Protein AF-A0ABD1VFN9-F1 (afdb_monomer)

Foldseek 3D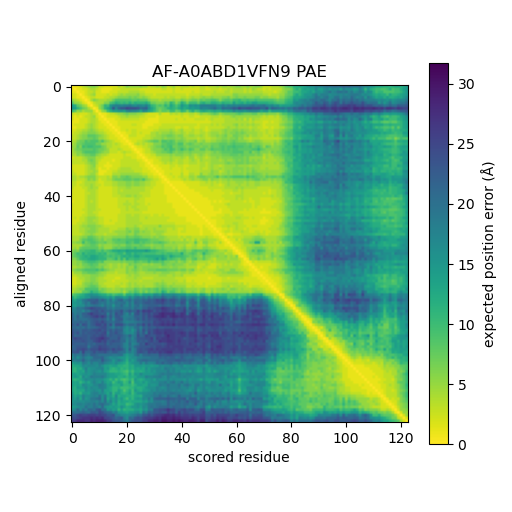i:
DDFDDDVPDFTKDKDWADPPPCRVPIDIDIDGDRDPVVVVVVVQVVQCVQQVDGDVCCVVVVDGDRDPPHDDDDDDPPDPPVLVPQDEPVRLVVCLVPDPDDNVVSVVCSVVSHSVVVVVPPD

Structure (mmCIF, N/CA/C/O backbone):
data_AF-A0ABD1VFN9-F1
#
_entry.id   AF-A0ABD1VFN9-F1
#
loop_
_atom_site.group_PDB
_atom_site.id
_atom_site.type_symbol
_atom_site.label_atom_id
_atom_site.label_alt_id
_atom_site.label_comp_id
_atom_site.label_asym_id
_atom_site.label_entity_id
_atom_site.label_seq_id
_atom_site.pdbx_PDB_ins_code
_atom_site.Cartn_x
_atom_site.Cartn_y
_atom_site.Cartn_z
_atom_site.occupancy
_atom_site.B_iso_or_equiv
_atom_site.auth_seq_id
_atom_site.auth_comp_id
_atom_site.auth_asym_id
_atom_site.auth_atom_id
_atom_site.pdbx_PDB_model_num
ATOM 1 N N . MET A 1 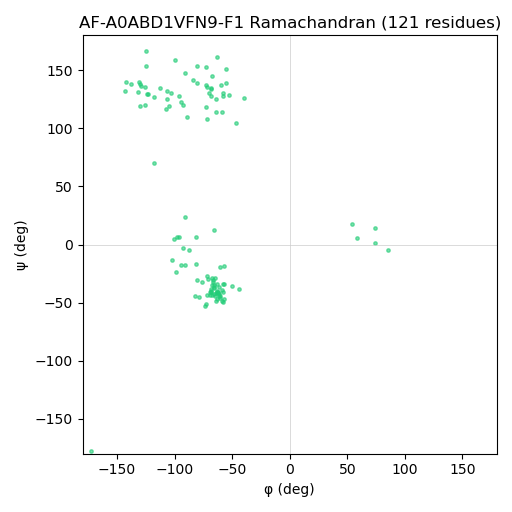1 ? -4.835 0.903 1.957 1.00 89.38 1 MET A N 1
ATOM 2 C CA . MET A 1 1 ? -4.459 1.477 3.266 1.00 89.38 1 MET A CA 1
ATOM 3 C C . MET A 1 1 ? -3.086 0.953 3.622 1.00 89.38 1 MET A C 1
ATOM 5 O O . MET A 1 1 ? -2.815 -0.195 3.294 1.00 89.38 1 MET A O 1
ATOM 9 N N . GLN A 1 2 ? -2.231 1.778 4.214 1.00 90.75 2 GLN A N 1
ATOM 10 C CA . GLN A 1 2 ? -0.854 1.432 4.565 1.00 90.75 2 GLN A CA 1
ATOM 11 C C . GLN A 1 2 ? -0.501 2.077 5.907 1.00 90.75 2 GLN A C 1
ATOM 13 O O . GLN A 1 2 ? -0.881 3.221 6.153 1.00 90.75 2 GLN A O 1
ATOM 18 N N . LEU A 1 3 ? 0.218 1.348 6.756 1.00 90.75 3 LEU A N 1
ATOM 19 C CA . LEU A 1 3 ? 0.831 1.878 7.970 1.00 90.75 3 LEU A CA 1
ATOM 20 C C . LEU A 1 3 ? 2.331 2.012 7.699 1.00 90.75 3 LEU A C 1
ATOM 22 O O . LEU A 1 3 ? 2.979 1.031 7.345 1.00 90.75 3 LEU A O 1
ATOM 26 N N . ILE A 1 4 ? 2.856 3.230 7.785 1.00 90.31 4 ILE A N 1
ATOM 27 C CA . ILE A 1 4 ? 4.188 3.588 7.296 1.00 90.31 4 ILE A CA 1
ATOM 28 C C . ILE A 1 4 ? 4.995 4.180 8.448 1.00 90.31 4 ILE A C 1
ATOM 30 O O . ILE A 1 4 ? 4.558 5.116 9.121 1.00 90.31 4 ILE A O 1
ATOM 34 N N . THR A 1 5 ? 6.201 3.656 8.643 1.00 87.25 5 THR A N 1
ATOM 35 C CA . THR A 1 5 ? 7.223 4.244 9.510 1.00 87.25 5 THR A CA 1
ATOM 36 C C . THR A 1 5 ? 8.311 4.858 8.640 1.00 87.25 5 THR A C 1
ATOM 38 O O . THR A 1 5 ? 8.784 4.247 7.684 1.00 87.25 5 THR A O 1
ATOM 41 N N . VAL A 1 6 ? 8.698 6.095 8.945 1.00 81.06 6 VAL A N 1
ATOM 42 C CA . VAL A 1 6 ? 9.765 6.803 8.229 1.00 81.06 6 VAL A CA 1
ATOM 43 C C . VAL A 1 6 ? 10.937 6.975 9.196 1.00 81.06 6 VAL A C 1
ATOM 45 O O . VAL A 1 6 ? 10.699 7.359 10.344 1.00 81.06 6 VAL A O 1
ATOM 48 N N . PRO A 1 7 ? 12.190 6.704 8.780 1.00 74.06 7 PRO A N 1
ATOM 49 C CA . PRO A 1 7 ? 13.353 7.003 9.608 1.00 74.06 7 PRO A CA 1
ATOM 50 C C . PRO A 1 7 ? 13.306 8.474 10.051 1.00 74.06 7 PRO A C 1
ATOM 52 O O . PRO A 1 7 ? 13.101 9.349 9.216 1.00 74.06 7 PRO A O 1
ATOM 55 N N . GLU A 1 8 ? 13.448 8.731 11.355 1.00 70.94 8 GLU A N 1
ATOM 56 C CA . GLU A 1 8 ? 13.427 10.072 11.984 1.00 70.94 8 GLU A CA 1
ATOM 57 C C . GLU A 1 8 ? 12.054 10.777 12.103 1.00 70.94 8 GLU A C 1
ATOM 59 O O . GLU A 1 8 ? 11.993 11.884 12.637 1.00 70.94 8 GLU A O 1
ATOM 64 N N . LYS A 1 9 ? 10.941 10.161 11.676 1.00 67.00 9 LYS A N 1
ATOM 65 C CA . LYS A 1 9 ? 9.594 10.773 11.694 1.00 67.00 9 LYS A CA 1
ATOM 66 C C . LYS A 1 9 ? 8.531 9.951 12.432 1.00 67.00 9 LYS A C 1
ATOM 68 O O . LYS A 1 9 ? 8.714 8.773 12.732 1.00 67.00 9 LYS A O 1
ATOM 73 N N . THR A 1 10 ? 7.406 10.621 12.696 1.00 76.44 10 THR A N 1
ATOM 74 C CA . THR A 1 10 ? 6.152 10.111 13.268 1.00 76.44 10 THR A CA 1
ATOM 75 C C . THR A 1 10 ? 5.581 8.927 12.476 1.00 76.44 10 THR A C 1
ATOM 77 O O . THR A 1 10 ? 5.801 8.778 11.270 1.00 76.44 10 THR A O 1
ATOM 80 N N . LEU A 1 11 ? 4.850 8.050 13.165 1.00 89.81 11 LEU A N 1
ATOM 81 C CA . LEU A 1 11 ? 4.123 6.937 12.556 1.00 89.81 11 LEU A CA 1
ATOM 82 C C . LEU A 1 11 ? 2.971 7.495 11.717 1.00 89.81 11 LEU A C 1
ATOM 84 O O . LEU A 1 11 ? 2.252 8.373 12.175 1.00 89.81 11 LEU A O 1
ATOM 88 N N . ASN A 1 12 ? 2.785 7.001 10.495 1.00 91.19 12 ASN A N 1
ATOM 89 C CA . ASN A 1 12 ? 1.799 7.542 9.563 1.00 91.19 12 ASN A CA 1
ATOM 90 C C . ASN A 1 12 ? 0.846 6.458 9.060 1.00 91.19 12 ASN A C 1
ATOM 92 O O . ASN A 1 12 ? 1.278 5.385 8.642 1.00 91.19 12 ASN A O 1
ATOM 96 N N . MET A 1 13 ? -0.448 6.757 9.024 1.00 92.12 13 MET A N 1
ATOM 97 C CA . MET A 1 13 ? -1.459 5.920 8.388 1.00 92.12 13 MET A CA 1
ATOM 98 C C . MET A 1 13 ? -1.920 6.587 7.091 1.00 92.12 13 MET A C 1
ATOM 100 O O . MET A 1 13 ? -2.487 7.679 7.098 1.00 92.12 13 MET A O 1
ATOM 104 N N . TYR A 1 14 ? -1.664 5.923 5.965 1.00 92.12 14 TYR A N 1
ATOM 105 C CA . TYR A 1 14 ? -2.048 6.386 4.638 1.00 92.12 14 TYR A CA 1
ATOM 106 C C . TYR A 1 14 ? -3.277 5.637 4.123 1.00 92.12 14 TYR A C 1
ATOM 108 O O . TYR A 1 14 ? -3.334 4.399 4.081 1.00 92.12 14 TYR A O 1
ATOM 116 N N . TYR A 1 15 ? -4.259 6.398 3.657 1.00 92.69 15 TYR A N 1
ATOM 117 C CA . TYR A 1 15 ? -5.470 5.891 3.039 1.00 92.69 15 TYR A CA 1
ATOM 118 C C . TYR A 1 15 ? -5.644 6.495 1.650 1.00 92.69 15 TYR A C 1
ATOM 120 O O . TYR A 1 15 ? -5.630 7.710 1.483 1.00 92.69 15 TYR A O 1
ATOM 128 N N . LYS A 1 16 ? -5.869 5.633 0.657 1.00 93.00 16 LYS A N 1
ATOM 129 C CA . LYS A 1 16 ? -6.242 6.016 -0.705 1.00 93.00 16 LYS A CA 1
ATOM 130 C C . LYS A 1 16 ? -7.424 5.173 -1.150 1.00 93.00 16 LYS A C 1
ATOM 132 O O . LYS A 1 16 ? -7.388 3.946 -1.022 1.00 93.00 16 LYS A O 1
ATOM 137 N N . ARG A 1 17 ? -8.452 5.823 -1.689 1.00 92.19 17 ARG A N 1
ATOM 138 C CA . ARG A 1 17 ? -9.630 5.17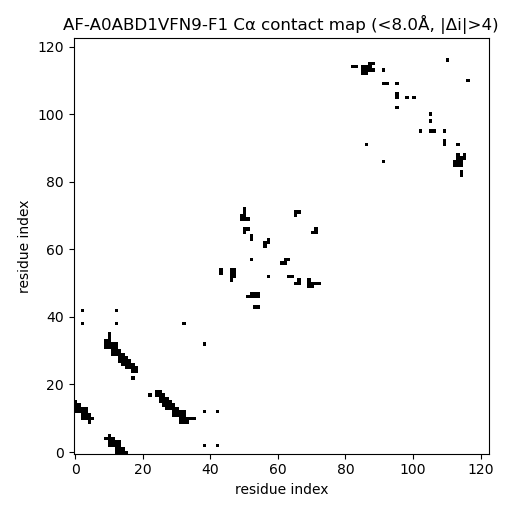0 -2.260 1.00 92.19 17 ARG A CA 1
ATOM 139 C C . ARG A 1 17 ? -10.115 5.931 -3.480 1.00 92.19 17 ARG A C 1
ATOM 141 O O . ARG A 1 17 ? -10.313 7.134 -3.442 1.00 92.19 17 ARG A O 1
ATOM 148 N N . GLY A 1 18 ? -10.374 5.209 -4.556 1.00 91.12 18 GLY A N 1
ATOM 149 C CA . GLY A 1 18 ? -10.870 5.792 -5.792 1.00 91.12 18 GLY A CA 1
ATOM 150 C C . GLY A 1 18 ? -11.254 4.712 -6.784 1.00 91.12 18 GLY A C 1
ATOM 151 O O . GLY A 1 18 ? -11.182 3.516 -6.488 1.00 91.12 18 GLY A O 1
ATOM 152 N N . ARG A 1 19 ? -11.673 5.144 -7.970 1.00 90.25 19 ARG A N 1
ATOM 153 C CA . ARG A 1 19 ? -11.854 4.240 -9.100 1.00 90.25 19 ARG A CA 1
ATOM 154 C C . ARG A 1 19 ? -10.476 3.817 -9.615 1.00 90.25 19 ARG A C 1
ATOM 156 O O . ARG A 1 19 ? -9.581 4.647 -9.734 1.00 90.25 19 ARG A O 1
ATOM 163 N N . ILE A 1 20 ? -10.317 2.531 -9.923 1.00 86.69 20 ILE A N 1
ATOM 164 C CA . ILE A 1 20 ? -9.070 1.990 -10.479 1.00 86.69 20 ILE A CA 1
ATOM 165 C C . ILE A 1 20 ? -8.746 2.728 -11.788 1.00 86.69 20 ILE A C 1
ATOM 167 O O . ILE A 1 20 ? -9.615 2.840 -12.654 1.00 86.69 20 ILE A O 1
ATOM 171 N N . GLY A 1 21 ? -7.522 3.249 -11.900 1.00 84.81 21 GLY A N 1
ATOM 172 C CA . GLY A 1 21 ? -7.048 4.022 -13.054 1.00 84.81 21 GLY A CA 1
ATOM 173 C C . GLY A 1 21 ? -7.381 5.521 -13.033 1.00 84.81 21 GLY A C 1
ATOM 174 O O . GLY A 1 21 ? -6.917 6.242 -13.910 1.00 84.81 21 GLY A O 1
ATOM 175 N N . ASP A 1 22 ? -8.141 6.012 -12.048 1.00 88.94 22 ASP A N 1
ATOM 176 C CA . ASP A 1 22 ? -8.498 7.434 -11.913 1.00 88.94 22 ASP A CA 1
ATOM 177 C C . ASP A 1 22 ? -7.937 8.014 -10.608 1.00 88.94 22 ASP A C 1
ATOM 179 O O . ASP A 1 22 ? -8.648 8.300 -9.641 1.00 88.94 22 ASP A O 1
ATOM 183 N N . ASP A 1 23 ? -6.613 8.152 -10.581 1.00 85.12 23 ASP A N 1
ATOM 184 C CA . ASP A 1 23 ? -5.880 8.626 -9.408 1.00 85.12 23 ASP A CA 1
ATOM 185 C C . ASP A 1 23 ? -6.149 10.096 -9.077 1.00 85.12 23 ASP A C 1
ATOM 187 O O . ASP A 1 23 ? -6.112 10.476 -7.907 1.00 85.12 23 ASP A O 1
ATOM 191 N N . ALA A 1 24 ? -6.467 10.916 -10.082 1.00 87.06 24 ALA A N 1
ATOM 192 C CA . ALA A 1 24 ? -6.748 12.339 -9.901 1.00 87.06 24 ALA A CA 1
ATOM 193 C C . ALA A 1 24 ? -8.011 12.587 -9.062 1.00 87.06 24 ALA A C 1
ATOM 195 O O . ALA A 1 24 ? -8.109 13.601 -8.375 1.00 87.06 24 ALA A O 1
ATOM 196 N N . ARG A 1 25 ? -8.976 11.661 -9.113 1.00 88.25 25 ARG A N 1
ATOM 197 C CA . ARG A 1 25 ? -10.213 11.719 -8.322 1.00 88.25 25 ARG A CA 1
ATOM 198 C C . ARG A 1 25 ? -10.181 10.825 -7.086 1.00 88.25 25 ARG A C 1
ATOM 200 O O . ARG A 1 25 ? -11.204 10.688 -6.416 1.00 88.25 25 ARG A O 1
ATOM 207 N N . ALA A 1 26 ? -9.047 10.189 -6.795 1.00 91.12 26 ALA A N 1
ATOM 208 C CA . ALA A 1 26 ? -8.920 9.355 -5.615 1.00 91.12 26 ALA A CA 1
ATOM 209 C C . ALA A 1 26 ? -8.915 10.226 -4.354 1.00 91.12 26 ALA A C 1
ATOM 211 O O . ALA A 1 26 ? -8.151 11.182 -4.232 1.00 91.12 26 ALA A O 1
ATOM 212 N N . GLU A 1 27 ? -9.746 9.854 -3.389 1.00 92.56 27 GLU A N 1
ATOM 213 C CA . GLU A 1 27 ? -9.664 10.379 -2.039 1.00 92.56 27 GLU A CA 1
ATOM 214 C C . GLU A 1 27 ? -8.380 9.868 -1.386 1.00 92.56 27 GLU A C 1
ATOM 216 O O . GLU A 1 27 ? -8.116 8.661 -1.374 1.00 92.56 27 GLU A O 1
ATOM 221 N N . GLN A 1 28 ? -7.587 10.789 -0.842 1.00 93.31 28 GLN A N 1
ATOM 222 C CA . GLN A 1 28 ? -6.335 10.490 -0.160 1.00 93.31 28 GLN A CA 1
ATOM 223 C C . GLN A 1 28 ? -6.315 11.170 1.203 1.00 93.31 28 GLN A C 1
ATOM 225 O O . GLN A 1 28 ? -6.701 12.332 1.328 1.00 93.31 28 GLN A O 1
ATOM 230 N N . ARG A 1 29 ? -5.869 10.441 2.224 1.00 92.94 29 ARG A N 1
ATOM 231 C CA . ARG A 1 29 ? -5.701 10.940 3.590 1.00 92.94 29 ARG A CA 1
ATOM 232 C C . ARG A 1 29 ? -4.392 10.411 4.158 1.00 92.94 29 ARG A C 1
ATOM 234 O O . ARG A 1 29 ? -4.057 9.243 3.957 1.00 92.94 29 ARG A O 1
ATOM 241 N N . LEU A 1 30 ? -3.671 11.277 4.856 1.00 92.06 30 LEU A N 1
ATOM 242 C CA . LEU A 1 30 ? -2.464 10.939 5.595 1.00 92.06 30 LEU A CA 1
ATOM 243 C C . LEU A 1 30 ? -2.664 11.419 7.028 1.00 92.06 30 LEU A C 1
ATOM 245 O O . LEU A 1 30 ? -2.906 12.603 7.249 1.00 92.06 30 LEU A O 1
ATOM 249 N N . GLU A 1 31 ? -2.611 10.490 7.971 1.00 91.12 31 GLU A N 1
ATOM 250 C CA . GLU A 1 31 ? -2.818 10.764 9.389 1.00 91.12 31 GLU A CA 1
ATOM 251 C C . GLU A 1 31 ? -1.551 10.411 10.160 1.00 91.12 31 GLU A C 1
ATOM 253 O O . GLU A 1 31 ? -1.046 9.293 10.050 1.00 91.12 31 GLU A O 1
ATOM 258 N N . GLU A 1 32 ? -1.052 11.357 10.948 1.00 91.38 32 GLU A N 1
ATOM 259 C CA . GLU A 1 32 ? 0.064 11.132 11.863 1.00 91.38 32 GLU A CA 1
ATOM 260 C C . GLU A 1 32 ? -0.437 10.537 13.181 1.00 91.38 32 GLU A C 1
ATOM 262 O O . GLU A 1 32 ? -1.497 10.900 13.693 1.00 91.38 32 GLU A O 1
ATOM 267 N N . TRP A 1 33 ? 0.338 9.607 13.726 1.00 90.88 33 TRP A N 1
ATOM 268 C CA . TRP A 1 33 ? 0.058 8.891 14.959 1.00 90.88 33 TRP A CA 1
ATOM 269 C C . TRP A 1 33 ? 1.286 8.917 15.867 1.00 90.88 33 TRP A C 1
ATOM 271 O O . TRP A 1 33 ? 2.414 8.691 15.431 1.00 90.88 33 TRP A O 1
ATOM 281 N N . ASP A 1 34 ? 1.044 9.099 17.163 1.00 87.88 34 ASP A N 1
ATOM 282 C CA . ASP A 1 34 ? 2.114 9.129 18.169 1.00 87.88 34 ASP A CA 1
ATOM 283 C C . ASP A 1 34 ? 2.347 7.762 18.831 1.00 87.88 34 ASP A C 1
ATOM 285 O O . ASP A 1 34 ? 3.371 7.527 19.469 1.00 87.88 34 ASP A O 1
ATOM 289 N N . ASN A 1 35 ? 1.385 6.840 18.713 1.00 90.50 35 ASN A N 1
ATOM 290 C CA . ASN A 1 35 ? 1.410 5.552 19.400 1.00 90.50 35 ASN A CA 1
ATOM 291 C C . ASN A 1 35 ? 1.140 4.387 18.442 1.00 90.50 35 ASN A C 1
ATOM 293 O O . ASN A 1 35 ? 0.048 4.266 17.882 1.00 90.50 35 ASN A O 1
ATOM 297 N N . LEU A 1 36 ? 2.117 3.484 18.341 1.00 88.62 36 LEU A N 1
ATOM 298 C CA . LEU A 1 36 ? 2.063 2.311 17.471 1.00 88.62 36 LEU A CA 1
ATOM 299 C C . LEU A 1 36 ? 0.906 1.365 17.791 1.00 88.62 36 LEU A C 1
ATOM 301 O O . LEU A 1 36 ? 0.203 0.936 16.883 1.00 88.62 36 LEU A O 1
ATOM 305 N N . ASN A 1 37 ? 0.665 1.070 19.067 1.00 91.44 37 ASN A N 1
ATOM 306 C CA . ASN A 1 37 ? -0.393 0.139 19.457 1.00 91.44 37 ASN A CA 1
ATOM 307 C C . ASN A 1 37 ? -1.783 0.682 19.111 1.00 91.44 37 ASN A C 1
ATOM 309 O O . ASN A 1 37 ? -2.658 -0.079 18.702 1.00 91.44 37 ASN A O 1
ATOM 313 N N . ASN A 1 38 ? -1.995 1.990 19.260 1.00 92.62 38 ASN A N 1
ATOM 314 C CA . ASN A 1 38 ? -3.262 2.614 18.889 1.00 92.62 38 ASN A CA 1
ATOM 315 C C . ASN A 1 38 ? -3.450 2.625 17.369 1.00 92.62 38 ASN A C 1
ATOM 317 O O . ASN A 1 38 ? -4.524 2.262 16.893 1.00 92.62 38 ASN A O 1
ATOM 321 N N . ALA A 1 39 ? -2.397 2.954 16.618 1.00 92.06 39 ALA A N 1
ATOM 322 C CA . ALA A 1 39 ? -2.434 2.925 15.162 1.00 92.06 39 ALA A CA 1
ATOM 323 C C . ALA A 1 39 ? -2.684 1.509 14.617 1.00 92.06 39 ALA A C 1
ATOM 325 O O . ALA A 1 39 ? -3.504 1.340 13.724 1.00 92.06 39 ALA A O 1
ATOM 326 N N . LEU A 1 40 ? -2.054 0.476 15.191 1.00 91.88 40 LEU A N 1
ATOM 327 C CA . LEU A 1 40 ? -2.284 -0.926 14.816 1.00 91.88 40 LEU A CA 1
ATOM 328 C C . LEU A 1 40 ? -3.725 -1.374 15.085 1.00 91.88 40 LEU A C 1
ATOM 330 O O . LEU A 1 40 ? -4.324 -2.064 14.256 1.00 91.88 40 LEU A O 1
ATOM 334 N N . LYS A 1 41 ? -4.308 -0.965 16.220 1.00 93.25 41 LYS A N 1
ATOM 335 C CA . LYS A 1 41 ? -5.718 -1.243 16.535 1.00 93.25 41 LYS A CA 1
ATOM 336 C C . LYS A 1 41 ? -6.657 -0.580 15.534 1.00 93.25 41 LYS A C 1
ATOM 338 O O . LYS A 1 41 ? -7.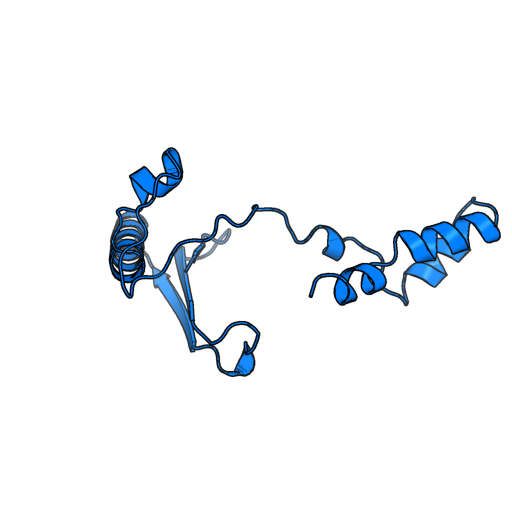574 -1.235 15.042 1.00 93.25 41 LYS A O 1
ATOM 343 N N . GLU A 1 42 ? -6.430 0.693 15.219 1.00 93.69 42 GLU A N 1
ATOM 344 C CA . GLU A 1 42 ? -7.273 1.415 14.263 1.00 93.69 42 GLU A CA 1
ATOM 345 C C . GLU A 1 42 ? -7.102 0.871 12.839 1.00 93.69 42 GLU A C 1
ATOM 347 O O . GLU A 1 42 ? -8.089 0.659 12.137 1.00 93.69 42 GLU A O 1
ATOM 352 N N . PHE A 1 43 ? -5.875 0.535 12.441 1.00 93.62 43 PHE A N 1
ATOM 353 C CA . PHE A 1 43 ? -5.583 -0.123 11.173 1.00 93.62 43 PHE A CA 1
ATOM 354 C C . PHE A 1 43 ? -6.327 -1.462 11.053 1.00 93.62 43 PHE A C 1
ATOM 356 O O . PHE A 1 43 ? -7.029 -1.699 10.070 1.00 93.62 43 PHE A O 1
ATOM 363 N N . SER A 1 44 ? -6.247 -2.314 12.078 1.00 93.62 44 SER A N 1
ATOM 364 C CA . SER A 1 44 ? -6.931 -3.615 12.091 1.00 93.62 44 SER A CA 1
ATOM 365 C C . SER A 1 44 ? -8.449 -3.455 11.999 1.00 93.62 44 SER A C 1
ATOM 367 O O . SER A 1 44 ? -9.105 -4.136 11.212 1.00 93.62 44 SER A O 1
ATOM 369 N N . LYS A 1 45 ? -9.007 -2.487 12.733 1.00 94.69 45 LYS A N 1
ATOM 370 C CA . LYS A 1 45 ? -10.434 -2.151 12.702 1.00 94.69 45 LYS A CA 1
ATOM 371 C C . LYS A 1 45 ? -10.883 -1.635 11.334 1.00 94.69 45 LYS A C 1
ATOM 373 O O . LYS A 1 45 ? -11.954 -2.008 10.858 1.00 94.69 45 LYS A O 1
ATOM 378 N N . GLN A 1 46 ? -10.090 -0.789 10.677 1.00 93.38 46 GLN A N 1
ATOM 379 C CA . GLN A 1 46 ? -10.386 -0.321 9.322 1.00 93.38 46 GLN A CA 1
ATOM 380 C C . GLN A 1 46 ? -10.322 -1.465 8.304 1.00 93.38 46 GLN A C 1
ATOM 382 O O . GLN A 1 46 ? -11.214 -1.578 7.459 1.00 93.38 46 GLN A O 1
ATOM 387 N N . PHE A 1 47 ? -9.317 -2.338 8.403 1.00 92.62 47 PHE A N 1
ATOM 388 C CA . PHE A 1 47 ? -9.199 -3.516 7.548 1.00 92.62 47 PHE A CA 1
ATOM 389 C C . PHE A 1 47 ? -10.419 -4.431 7.691 1.00 92.62 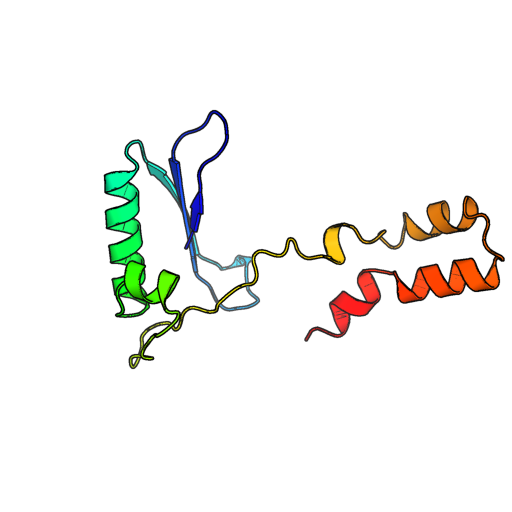47 PHE A C 1
ATOM 391 O O . PHE A 1 47 ? -11.040 -4.791 6.688 1.00 92.62 47 PHE A O 1
ATOM 398 N N . GLU A 1 48 ? -10.820 -4.739 8.924 1.00 93.56 48 GLU A N 1
ATOM 399 C CA . GLU A 1 48 ? -12.019 -5.525 9.206 1.00 93.56 48 GLU A CA 1
ATOM 400 C C . GLU A 1 48 ? -13.285 -4.804 8.724 1.00 93.56 48 GLU A C 1
ATOM 402 O O . GLU A 1 48 ? -14.155 -5.406 8.100 1.00 93.56 48 GLU A O 1
ATOM 407 N N . GLY A 1 49 ? -13.382 -3.487 8.896 1.00 93.25 49 GLY A N 1
ATOM 408 C CA . GLY A 1 49 ? -14.490 -2.698 8.361 1.00 93.25 49 GLY A CA 1
ATOM 409 C C . GLY A 1 49 ? -14.622 -2.809 6.836 1.00 93.25 49 GLY A C 1
ATOM 410 O O . GLY A 1 49 ? -15.739 -2.909 6.314 1.00 93.25 49 GLY A O 1
ATOM 411 N N . LEU A 1 50 ? -13.499 -2.831 6.113 1.00 92.69 50 LEU A N 1
ATOM 412 C CA . LEU A 1 50 ? -13.453 -2.873 4.649 1.00 92.69 50 LEU A CA 1
ATOM 413 C C . LEU A 1 50 ? -13.634 -4.281 4.078 1.00 92.69 50 LEU A C 1
ATOM 415 O O . LEU A 1 50 ? -14.374 -4.447 3.106 1.00 92.69 50 LEU A O 1
ATOM 419 N N . THR A 1 51 ? -12.973 -5.281 4.657 1.00 92.25 51 THR A N 1
ATOM 420 C CA . THR A 1 51 ? -12.945 -6.661 4.144 1.00 92.25 51 THR A CA 1
ATOM 421 C C . THR A 1 51 ? -13.930 -7.580 4.862 1.00 92.25 51 THR A C 1
ATOM 423 O O . THR A 1 51 ? -14.375 -8.587 4.310 1.00 92.25 51 THR A O 1
ATOM 426 N N . GLY A 1 52 ? -14.303 -7.220 6.087 1.00 91.81 52 GLY A N 1
ATOM 427 C CA . GLY A 1 52 ? -15.078 -8.033 7.011 1.00 91.81 52 GLY A CA 1
ATOM 428 C C . GLY A 1 52 ? -14.293 -9.185 7.637 1.00 91.81 52 GLY A C 1
ATOM 429 O O . GLY A 1 52 ? -14.930 -10.084 8.171 1.00 91.81 52 GLY A O 1
ATOM 430 N N . ASN A 1 53 ? -12.966 -9.218 7.547 1.00 91.19 53 ASN A N 1
ATOM 431 C CA . ASN A 1 53 ? -12.135 -10.268 8.137 1.00 91.19 53 ASN A CA 1
ATOM 432 C C . ASN A 1 53 ? -11.075 -9.647 9.053 1.00 91.19 53 ASN A C 1
ATOM 434 O O . ASN A 1 53 ? -10.678 -8.502 8.846 1.00 91.19 53 ASN A O 1
ATOM 438 N N . GLU A 1 54 ? -10.609 -10.406 10.042 1.00 90.94 54 GLU A N 1
ATOM 439 C CA . GLU A 1 54 ? -9.514 -9.974 10.912 1.00 90.94 54 GLU A CA 1
ATOM 440 C C . GLU A 1 54 ? -8.193 -9.886 10.138 1.00 90.94 54 GLU A C 1
ATOM 442 O O . GLU A 1 54 ? 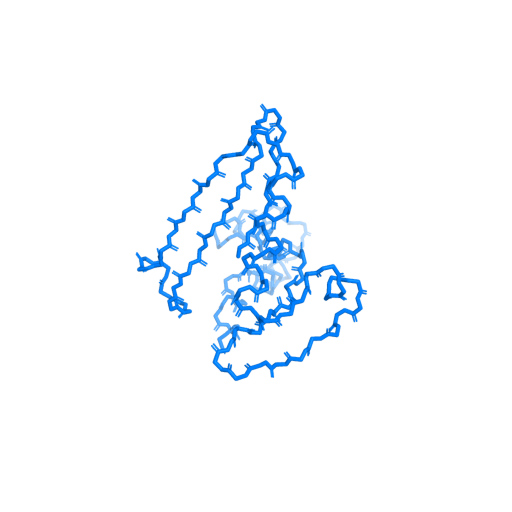-7.927 -10.680 9.231 1.00 90.94 54 GLU A O 1
ATOM 447 N N . PHE A 1 55 ? -7.359 -8.914 10.509 1.00 88.50 55 PHE A N 1
ATOM 448 C CA . PHE A 1 55 ? -6.099 -8.641 9.823 1.00 88.50 55 PHE A CA 1
ATOM 449 C C . PHE A 1 55 ? -5.017 -9.698 10.103 1.00 88.50 55 PHE A C 1
ATOM 451 O O . PHE A 1 55 ? -4.459 -10.257 9.163 1.00 88.50 55 PHE A O 1
ATOM 458 N N . GLU A 1 56 ? -4.749 -10.010 11.376 1.00 85.69 56 GLU A N 1
ATOM 459 C CA . GLU A 1 56 ? -3.668 -10.929 11.785 1.00 85.69 56 GLU A CA 1
ATOM 460 C C . GLU A 1 56 ? -3.784 -12.337 11.158 1.00 85.69 56 GLU A C 1
ATOM 462 O O . GLU A 1 56 ? -2.791 -12.830 10.616 1.00 85.69 56 GLU A O 1
ATOM 467 N N . PRO A 1 57 ? -4.961 -13.004 11.149 1.00 84.56 57 PRO A N 1
ATOM 468 C CA . PRO A 1 57 ? -5.090 -14.314 10.506 1.00 84.56 57 PRO A CA 1
ATOM 469 C C . PRO A 1 57 ? -4.908 -14.245 8.986 1.00 84.56 57 PRO A C 1
ATOM 471 O O . PRO A 1 57 ? -4.349 -15.163 8.383 1.00 84.56 57 PRO A O 1
ATOM 474 N N . TRP A 1 58 ? -5.359 -13.152 8.358 1.00 80.94 58 TRP A N 1
ATOM 475 C CA . TRP A 1 58 ? -5.167 -12.937 6.927 1.00 80.94 58 TRP A CA 1
ATOM 476 C C . TRP A 1 58 ? -3.687 -12.780 6.577 1.00 80.94 58 TRP A C 1
ATOM 478 O O . TRP A 1 58 ? -3.236 -13.393 5.616 1.00 80.94 58 TRP A O 1
ATOM 488 N N . GLU A 1 59 ? -2.924 -12.004 7.343 1.00 82.75 59 GLU A N 1
ATOM 489 C CA . GLU A 1 59 ? -1.505 -11.782 7.059 1.00 82.75 59 GLU A CA 1
ATOM 490 C C . GLU A 1 59 ? -0.710 -13.100 7.108 1.00 82.75 59 GLU A C 1
ATOM 492 O O . GLU A 1 59 ? 0.066 -13.391 6.197 1.00 82.75 59 GLU A O 1
ATOM 497 N N . ARG A 1 60 ? -0.961 -13.932 8.128 1.00 83.31 60 ARG A N 1
ATOM 498 C 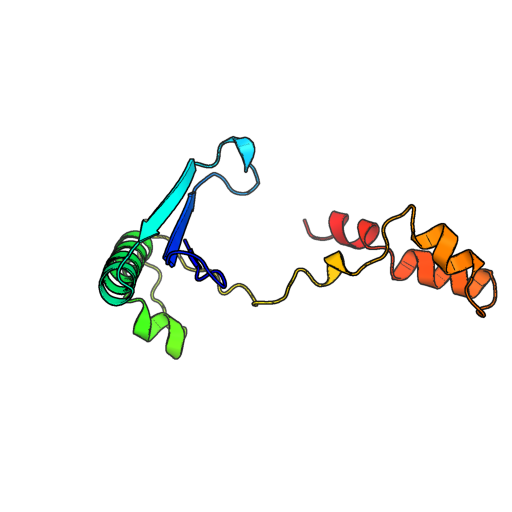CA . ARG A 1 60 ? -0.204 -15.172 8.376 1.00 83.31 60 ARG A CA 1
ATOM 499 C C . ARG A 1 60 ? -0.616 -16.338 7.490 1.00 83.31 60 ARG A C 1
ATOM 501 O O . ARG A 1 60 ? 0.238 -17.066 6.995 1.00 83.31 60 ARG A O 1
ATOM 508 N N . GLU A 1 61 ? -1.918 -16.564 7.338 1.00 82.62 61 GLU A N 1
ATOM 509 C CA . GLU A 1 61 ? -2.433 -17.748 6.640 1.00 82.62 61 GLU A CA 1
ATOM 510 C C . GLU A 1 61 ? -2.896 -17.448 5.215 1.00 82.62 61 GLU A C 1
ATOM 512 O O . GLU A 1 61 ? -3.159 -18.383 4.458 1.00 82.62 61 GLU A O 1
ATOM 517 N N . LYS A 1 62 ? -3.057 -16.165 4.854 1.00 79.88 62 LYS A N 1
ATOM 518 C CA . LYS A 1 62 ? -3.616 -15.697 3.571 1.00 79.88 62 LYS A CA 1
ATOM 519 C C . LYS A 1 62 ? -4.996 -16.290 3.251 1.00 79.88 62 LYS A C 1
ATOM 521 O O . LYS A 1 62 ? -5.477 -16.225 2.120 1.00 79.88 62 LYS A O 1
ATOM 526 N N . LYS A 1 63 ? -5.685 -16.832 4.260 1.00 78.12 63 LYS A N 1
ATOM 527 C CA . LYS A 1 63 ? -7.042 -17.372 4.150 1.00 78.12 63 LYS A CA 1
ATOM 528 C C . LYS A 1 63 ? -8.040 -16.264 4.429 1.00 78.12 63 LYS A C 1
ATOM 530 O O . LYS A 1 63 ? -8.191 -15.832 5.567 1.00 78.12 63 LYS A O 1
ATOM 535 N N . ILE A 1 64 ? -8.753 -15.826 3.396 1.00 83.31 64 ILE A N 1
ATOM 536 C CA . ILE A 1 64 ? -9.822 -14.844 3.551 1.00 83.31 64 ILE A CA 1
ATOM 537 C C . ILE A 1 64 ? -11.104 -15.303 2.871 1.00 83.31 64 ILE A C 1
ATOM 539 O O . ILE A 1 64 ? -11.098 -15.827 1.757 1.00 83.31 64 ILE A O 1
ATOM 543 N N . GLN A 1 65 ? -12.228 -15.087 3.547 1.00 86.00 65 GLN A N 1
ATOM 544 C CA . GLN A 1 65 ? -13.540 -15.341 2.975 1.00 86.00 65 GLN A CA 1
ATOM 545 C C . GLN A 1 65 ? -14.067 -14.057 2.344 1.00 86.00 65 GLN A C 1
ATOM 547 O O . GLN A 1 65 ? -14.251 -13.034 3.013 1.00 86.00 65 GLN A O 1
ATOM 552 N N . LYS A 1 66 ? -14.329 -14.104 1.034 1.00 90.44 66 LYS A N 1
ATOM 553 C CA . LYS A 1 66 ? -14.965 -12.991 0.330 1.00 90.44 66 LYS A CA 1
ATOM 554 C C . LYS A 1 66 ? -16.378 -12.792 0.875 1.00 90.44 66 LYS A C 1
ATOM 556 O O . LYS A 1 66 ? -17.258 -13.615 0.647 1.00 90.44 66 LYS A O 1
ATOM 561 N N . LYS A 1 67 ? -16.614 -11.654 1.528 1.00 90.44 67 LYS A N 1
ATOM 562 C CA . LYS A 1 67 ? -17.951 -11.248 1.980 1.00 90.44 67 LYS A CA 1
ATOM 563 C C . LYS A 1 67 ? -18.663 -10.401 0.926 1.00 90.44 67 LYS A C 1
ATOM 565 O O . LYS A 1 67 ? -18.032 -9.649 0.172 1.00 90.44 67 LYS A O 1
ATOM 570 N N . THR A 1 68 ? -19.985 -10.519 0.854 1.00 91.56 68 THR A N 1
ATOM 571 C CA . THR A 1 68 ? -20.836 -9.716 -0.038 1.00 91.56 68 THR A CA 1
ATOM 572 C C . THR A 1 68 ? -20.672 -8.226 0.277 1.00 91.56 68 THR A C 1
ATOM 574 O O . THR A 1 68 ? -20.585 -7.853 1.442 1.00 91.56 68 THR A O 1
ATOM 577 N N . GLN A 1 69 ? -20.571 -7.375 -0.754 1.00 91.56 69 GLN A N 1
ATOM 578 C CA . GLN A 1 69 ? -20.382 -5.911 -0.640 1.00 91.56 69 GLN A CA 1
ATOM 579 C C . GLN A 1 69 ? -19.132 -5.423 0.128 1.00 91.56 69 GLN A C 1
ATOM 581 O O . GLN A 1 69 ? -18.957 -4.220 0.310 1.00 91.56 69 GLN A O 1
ATOM 586 N N . LYS A 1 70 ? -18.231 -6.319 0.544 1.00 93.06 70 LYS A N 1
ATOM 587 C CA . LYS A 1 70 ? -16.940 -5.972 1.157 1.00 93.06 70 LYS A CA 1
ATOM 588 C C . LYS A 1 70 ? -15.800 -6.057 0.152 1.00 93.06 70 LYS A C 1
ATOM 590 O O . LYS A 1 70 ? -15.914 -6.750 -0.859 1.00 93.06 70 LYS A O 1
ATOM 595 N N . PHE A 1 71 ? -14.696 -5.377 0.420 1.00 90.75 71 PHE A N 1
ATOM 596 C CA . PHE A 1 71 ? -13.503 -5.476 -0.415 1.00 90.75 71 PHE A CA 1
ATOM 597 C C . PHE A 1 71 ? -12.803 -6.821 -0.217 1.00 90.75 71 PHE A C 1
ATOM 599 O O . PHE A 1 71 ? -12.917 -7.448 0.834 1.00 90.75 71 PHE A O 1
ATOM 606 N N . PHE A 1 72 ? -12.098 -7.271 -1.250 1.00 89.69 72 PHE A N 1
ATOM 607 C CA . PHE A 1 72 ? -11.177 -8.397 -1.156 1.00 89.69 72 PHE A CA 1
ATOM 608 C C . PHE A 1 72 ? -9.755 -7.833 -1.212 1.00 89.69 72 PHE A C 1
ATOM 610 O O . PHE A 1 72 ? -9.476 -7.068 -2.139 1.00 89.69 72 PHE A O 1
ATOM 617 N N . PRO A 1 73 ? -8.888 -8.128 -0.234 1.00 89.38 73 PRO A N 1
ATOM 618 C CA . PRO A 1 73 ? -7.506 -7.693 -0.272 1.00 89.38 73 PRO A CA 1
ATOM 619 C C . PRO A 1 73 ? -6.779 -8.437 -1.389 1.00 89.38 73 PRO A C 1
ATOM 621 O O . PRO A 1 73 ? -6.936 -9.646 -1.554 1.00 89.38 73 PRO A O 1
ATOM 624 N N . VAL A 1 74 ? -6.001 -7.692 -2.161 1.00 85.19 74 VAL A N 1
ATOM 625 C CA . VAL A 1 74 ? -5.114 -8.244 -3.182 1.00 85.19 74 VAL A CA 1
ATOM 626 C C . VAL A 1 74 ? -3.737 -8.356 -2.550 1.00 85.19 74 VAL A C 1
ATOM 628 O O . VAL A 1 74 ? -3.258 -7.380 -1.971 1.00 85.19 74 VAL A O 1
ATOM 631 N N . ASP A 1 75 ? -3.136 -9.540 -2.633 1.00 82.19 75 ASP A N 1
ATOM 632 C CA . ASP A 1 75 ? -1.745 -9.734 -2.236 1.00 82.19 75 ASP A CA 1
ATOM 633 C C . ASP A 1 75 ? -0.874 -9.055 -3.295 1.00 82.19 75 ASP A C 1
ATOM 635 O O . ASP A 1 75 ? -0.862 -9.470 -4.454 1.00 82.19 75 ASP A O 1
ATOM 639 N N . MET A 1 76 ? -0.264 -7.930 -2.931 1.00 76.00 76 MET A N 1
ATOM 640 C CA . MET A 1 76 ? 0.673 -7.230 -3.800 1.00 76.00 76 MET A CA 1
ATOM 641 C C . MET A 1 76 ? 2.065 -7.709 -3.421 1.00 76.00 76 MET A C 1
ATOM 643 O O . MET A 1 76 ? 2.446 -7.573 -2.262 1.00 76.00 76 MET A O 1
ATOM 647 N N . ASP A 1 77 ? 2.810 -8.258 -4.377 1.00 72.00 77 ASP A N 1
ATOM 648 C CA . ASP A 1 77 ? 4.221 -8.554 -4.157 1.00 72.00 77 ASP A CA 1
ATOM 649 C C . ASP A 1 77 ? 4.938 -7.250 -3.771 1.00 72.00 77 ASP A C 1
ATOM 651 O O . ASP A 1 77 ? 4.825 -6.249 -4.482 1.00 72.00 77 ASP A O 1
ATOM 655 N N . ASP A 1 78 ? 5.722 -7.267 -2.688 1.00 60.56 78 ASP A N 1
ATOM 656 C CA . ASP A 1 78 ? 6.531 -6.128 -2.205 1.00 60.56 78 ASP A CA 1
ATOM 657 C C . ASP A 1 78 ? 7.666 -5.730 -3.172 1.00 60.56 78 ASP A C 1
ATOM 659 O O . ASP A 1 78 ? 8.590 -4.985 -2.832 1.00 60.56 78 ASP A O 1
ATOM 663 N N . GLY A 1 79 ? 7.629 -6.246 -4.399 1.00 50.22 79 GLY A N 1
ATOM 664 C CA . GLY A 1 79 ? 8.511 -5.832 -5.463 1.00 50.22 79 GLY A CA 1
ATOM 665 C C . GLY A 1 79 ? 8.323 -4.344 -5.716 1.00 50.22 79 GLY A C 1
ATOM 666 O O . GLY A 1 79 ? 7.298 -3.911 -6.243 1.00 50.22 79 GLY A O 1
ATOM 667 N N . VAL A 1 80 ? 9.368 -3.564 -5.424 1.00 51.56 80 VAL A N 1
ATOM 668 C CA . VAL A 1 80 ? 9.644 -2.330 -6.169 1.00 51.56 80 VAL A CA 1
ATOM 669 C C . VAL A 1 80 ? 9.356 -2.655 -7.623 1.00 51.56 80 VAL A C 1
ATOM 671 O O . VAL A 1 80 ? 9.885 -3.656 -8.109 1.00 51.56 80 VAL A O 1
ATOM 674 N N . GLU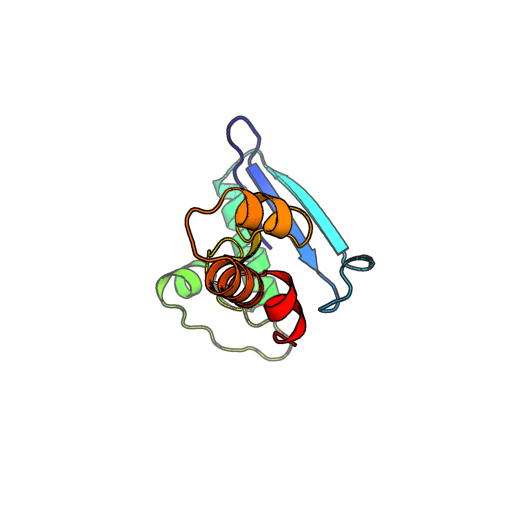 A 1 81 ? 8.501 -1.874 -8.289 1.00 52.94 81 GLU A N 1
ATOM 675 C CA . GLU A 1 81 ? 8.201 -2.078 -9.702 1.00 52.94 81 GLU A CA 1
ATOM 676 C C . GLU A 1 81 ? 9.544 -2.267 -10.419 1.00 52.94 81 GLU A C 1
ATOM 678 O O . GLU A 1 81 ? 10.303 -1.311 -10.569 1.00 52.94 81 GLU A O 1
ATOM 683 N N . VAL A 1 82 ? 9.883 -3.513 -10.791 1.00 49.31 82 VAL A N 1
ATOM 684 C CA . VAL A 1 82 ? 11.252 -3.930 -11.192 1.00 49.31 82 VAL A CA 1
ATOM 685 C C . VAL A 1 82 ? 11.765 -3.085 -12.365 1.00 49.31 82 VAL A C 1
ATOM 687 O O . VAL A 1 82 ? 12.954 -2.950 -12.642 1.00 49.31 82 VAL A O 1
ATOM 690 N N . ARG A 1 83 ? 10.811 -2.450 -13.032 1.00 51.59 83 ARG A N 1
ATOM 691 C CA . ARG A 1 83 ? 10.928 -1.565 -14.165 1.00 51.59 83 ARG A CA 1
ATOM 692 C C . ARG A 1 83 ? 11.537 -0.206 -13.797 1.00 51.59 83 ARG A C 1
ATOM 694 O O . ARG A 1 83 ? 12.191 0.351 -14.661 1.00 51.59 83 ARG A O 1
ATOM 701 N N . HIS A 1 84 ? 11.432 0.312 -12.568 1.00 48.22 84 HIS A N 1
ATOM 702 C CA . HIS A 1 84 ? 12.028 1.603 -12.160 1.00 48.22 84 HIS A CA 1
ATOM 703 C C . HIS A 1 84 ? 13.567 1.662 -12.289 1.00 48.22 84 HIS A C 1
ATOM 705 O O . HIS A 1 84 ? 14.123 2.755 -12.359 1.00 48.22 84 HIS A O 1
ATOM 711 N N . GLY A 1 85 ? 14.257 0.515 -12.353 1.00 50.41 85 GLY A N 1
ATOM 712 C CA . GLY A 1 85 ? 15.692 0.437 -12.670 1.00 50.41 85 GLY A CA 1
ATOM 713 C C . GLY A 1 85 ? 16.011 0.347 -14.171 1.00 50.41 85 GLY A C 1
ATOM 714 O O . GLY A 1 85 ? 17.181 0.342 -14.553 1.00 50.41 85 GLY A O 1
ATOM 715 N N . GLY A 1 86 ? 14.993 0.246 -15.030 1.00 53.78 86 GLY A N 1
ATOM 716 C CA . GLY A 1 86 ? 15.139 0.208 -16.480 1.00 53.78 86 GLY A CA 1
ATOM 717 C C . GLY A 1 86 ? 15.541 1.574 -17.029 1.00 53.78 86 GLY A C 1
ATOM 718 O O . GLY A 1 86 ? 14.988 2.603 -16.652 1.00 53.78 86 GLY A O 1
ATOM 719 N N . LEU A 1 87 ? 16.513 1.596 -17.940 1.00 55.09 87 LEU A N 1
ATOM 720 C CA . LEU A 1 87 ? 16.947 2.835 -18.579 1.00 55.09 87 LEU A CA 1
ATOM 721 C C . LEU A 1 87 ? 15.790 3.410 -19.408 1.00 55.09 87 LEU A C 1
ATOM 723 O O . LEU A 1 87 ? 15.258 2.746 -20.302 1.00 55.09 87 LEU A O 1
ATOM 727 N N . GLY A 1 88 ? 15.427 4.666 -19.149 1.00 60.47 88 GLY A N 1
ATOM 728 C CA . GLY A 1 88 ? 14.474 5.381 -19.995 1.00 60.47 88 GLY A CA 1
ATOM 729 C C . GLY A 1 88 ? 15.020 5.571 -21.418 1.00 60.47 88 GLY A C 1
ATOM 730 O O . GLY A 1 88 ? 16.234 5.540 -21.644 1.00 60.47 88 GLY A O 1
ATOM 731 N N . LEU A 1 89 ? 14.140 5.851 -22.388 1.00 60.28 89 LEU A N 1
ATOM 732 C CA . LEU A 1 89 ? 14.478 6.067 -23.813 1.00 60.28 89 LEU A CA 1
ATOM 733 C C . LEU A 1 89 ? 15.713 6.957 -24.049 1.00 60.28 89 LEU A C 1
ATOM 735 O O . LEU A 1 89 ? 16.518 6.687 -24.943 1.00 60.28 89 LEU A O 1
ATOM 739 N N . ARG A 1 90 ? 15.886 8.001 -23.227 1.00 60.25 90 ARG A N 1
ATOM 740 C CA . ARG A 1 90 ? 17.010 8.949 -23.315 1.00 60.25 90 ARG A CA 1
ATOM 741 C C . ARG A 1 90 ? 18.3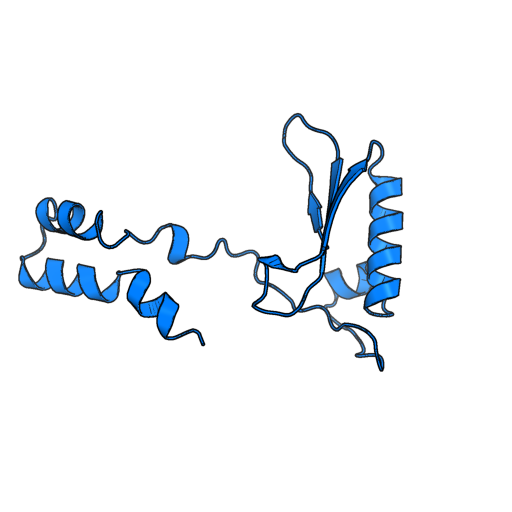28 8.394 -22.760 1.00 60.25 90 ARG A C 1
ATOM 743 O O . ARG A 1 90 ? 19.385 8.721 -23.286 1.00 60.25 90 ARG A O 1
ATOM 750 N N . GLN A 1 91 ? 18.280 7.540 -21.740 1.00 62.19 91 GLN A N 1
ATOM 751 C CA . GLN A 1 91 ? 19.470 6.940 -21.120 1.00 62.19 91 GLN A CA 1
ATOM 752 C C . GLN A 1 91 ? 19.994 5.745 -21.930 1.00 62.19 91 GLN A C 1
ATOM 754 O O . GLN A 1 91 ? 21.198 5.511 -22.003 1.00 62.19 91 GLN A O 1
ATOM 759 N N . LEU A 1 92 ? 19.090 5.043 -22.614 1.00 61.91 92 LEU A N 1
ATOM 760 C CA . LEU A 1 92 ? 19.386 3.912 -23.491 1.00 61.91 92 LEU A CA 1
ATOM 761 C C . LEU A 1 92 ? 20.356 4.253 -24.638 1.00 61.91 92 LEU A C 1
ATOM 763 O O . LEU A 1 92 ? 21.162 3.415 -25.032 1.00 61.91 92 LEU A O 1
ATOM 767 N N . GLY A 1 93 ? 20.299 5.475 -25.181 1.00 61.94 93 GLY A N 1
ATOM 768 C CA . GLY A 1 93 ? 21.230 5.926 -26.226 1.00 61.94 93 GLY A CA 1
ATOM 769 C C . GLY A 1 93 ? 22.664 6.108 -25.719 1.00 61.94 93 GLY A C 1
ATOM 770 O O . GLY A 1 93 ? 23.609 5.697 -26.386 1.00 61.94 93 GLY A O 1
ATOM 771 N N . ILE A 1 94 ? 22.816 6.661 -24.515 1.00 62.28 94 ILE A N 1
ATOM 772 C CA . ILE A 1 94 ? 24.117 6.892 -23.871 1.00 62.28 94 ILE A CA 1
ATOM 773 C C . ILE A 1 94 ? 24.723 5.557 -23.418 1.00 62.28 94 ILE A C 1
ATOM 775 O O . ILE A 1 94 ? 25.895 5.290 -23.670 1.00 62.28 94 ILE A O 1
ATOM 779 N N . ALA A 1 95 ? 23.912 4.677 -22.824 1.00 62.09 95 ALA A N 1
ATOM 780 C CA . ALA A 1 95 ? 24.354 3.350 -22.407 1.00 62.09 95 ALA A CA 1
ATOM 781 C C . ALA A 1 95 ? 24.813 2.485 -23.594 1.00 62.09 95 ALA A C 1
ATOM 783 O O . ALA A 1 95 ? 25.843 1.825 -23.497 1.00 62.09 95 ALA A O 1
ATOM 784 N N . ALA A 1 96 ? 24.102 2.529 -24.729 1.00 63.38 96 ALA A N 1
ATOM 785 C CA . ALA A 1 96 ? 24.502 1.816 -25.944 1.00 63.38 96 ALA A CA 1
ATOM 786 C C . ALA A 1 96 ? 25.793 2.380 -26.568 1.00 63.38 96 ALA A C 1
ATOM 788 O O . ALA A 1 96 ? 26.598 1.608 -27.079 1.00 63.38 96 ALA A O 1
ATOM 789 N N . ALA A 1 97 ? 26.022 3.698 -26.490 1.00 63.12 97 ALA A N 1
ATOM 790 C CA . ALA A 1 97 ? 27.228 4.343 -27.020 1.00 63.12 97 ALA A CA 1
ATOM 791 C C . ALA A 1 97 ? 28.503 4.038 -26.210 1.00 63.12 97 ALA A C 1
ATOM 793 O O . ALA A 1 97 ? 29.593 4.004 -26.776 1.00 63.12 97 ALA A O 1
ATOM 794 N N . HIS A 1 98 ? 28.378 3.790 -24.902 1.00 69.12 98 HIS A N 1
ATOM 795 C CA . HIS A 1 98 ? 29.498 3.411 -24.025 1.00 69.12 98 HIS A CA 1
ATOM 796 C C . HIS A 1 98 ? 29.607 1.895 -23.784 1.00 69.12 98 HIS A C 1
ATOM 798 O O . HIS A 1 98 ? 30.427 1.437 -22.985 1.00 69.12 98 HIS A O 1
ATOM 804 N N . CYS A 1 99 ? 28.788 1.102 -24.475 1.00 70.31 99 CYS A N 1
ATOM 805 C CA . CYS A 1 99 ? 28.774 -0.347 -24.366 1.00 70.31 99 CYS A CA 1
ATOM 806 C C . CYS A 1 99 ? 29.904 -0.978 -25.195 1.00 70.31 99 CYS A C 1
ATOM 808 O O . CYS A 1 99 ? 30.136 -0.589 -26.334 1.00 70.31 99 CYS A O 1
ATOM 810 N N . LYS A 1 100 ? 30.574 -2.008 -24.660 1.00 85.12 100 LYS A N 1
ATOM 811 C CA . LYS A 1 100 ? 31.595 -2.786 -25.394 1.00 85.12 100 LYS A CA 1
ATOM 812 C C . LYS A 1 100 ? 31.000 -3.861 -26.322 1.00 85.12 100 LYS A C 1
ATOM 814 O O . LYS A 1 100 ? 31.742 -4.685 -26.848 1.00 85.12 100 LYS A O 1
ATOM 819 N N . LEU A 1 101 ? 29.676 -3.900 -26.473 1.00 81.38 101 LEU A N 1
ATOM 820 C CA . LEU A 1 101 ? 28.990 -4.832 -27.366 1.00 81.38 101 LEU A CA 1
ATOM 821 C C . LEU A 1 101 ? 29.041 -4.329 -28.811 1.00 81.38 101 LEU A C 1
ATOM 823 O O . LEU A 1 101 ? 29.103 -3.127 -29.065 1.00 81.38 101 LEU A O 1
ATOM 827 N N . GLU A 1 102 ? 28.958 -5.255 -29.766 1.00 85.69 102 GLU A N 1
ATOM 828 C CA . GLU A 1 102 ? 28.774 -4.901 -31.173 1.00 85.69 102 GLU A CA 1
ATOM 829 C C . GLU A 1 102 ? 27.518 -4.015 -31.327 1.00 85.69 102 GLU A C 1
ATOM 831 O O . GLU A 1 102 ? 26.490 -4.326 -30.718 1.00 85.69 102 GLU A O 1
ATOM 836 N N . PRO A 1 103 ? 27.534 -2.959 -32.165 1.00 81.56 103 PRO A N 1
ATOM 837 C CA . PRO A 1 103 ? 26.408 -2.034 -32.314 1.00 81.56 103 PRO A CA 1
ATOM 838 C C . PRO A 1 103 ? 25.042 -2.695 -32.558 1.00 81.56 103 PRO A C 1
ATOM 840 O O . PRO A 1 103 ? 24.027 -2.218 -32.050 1.00 81.56 103 PRO A O 1
ATOM 843 N N . LYS A 1 104 ? 24.993 -3.811 -33.300 1.00 83.56 104 LYS A N 1
ATOM 844 C CA . LYS A 1 104 ? 23.754 -4.576 -33.520 1.00 83.56 104 LYS A CA 1
ATOM 845 C C . LYS A 1 104 ? 23.244 -5.234 -32.238 1.00 83.56 104 LYS A C 1
ATOM 847 O O . LYS A 1 104 ? 22.054 -5.149 -31.946 1.00 83.56 104 LYS A O 1
ATOM 852 N N . VAL A 1 105 ? 24.139 -5.832 -31.455 1.00 83.75 105 VAL A N 1
ATOM 853 C CA . VAL A 1 105 ? 23.819 -6.463 -30.166 1.00 83.75 105 VAL A CA 1
ATOM 854 C C . VAL A 1 105 ? 23.441 -5.403 -29.130 1.00 83.75 105 VAL A C 1
ATOM 856 O O . VAL A 1 105 ? 22.463 -5.572 -28.408 1.00 83.75 105 VAL A O 1
ATOM 859 N N . ALA A 1 106 ? 24.152 -4.273 -29.103 1.00 82.25 106 ALA A N 1
ATOM 860 C CA . ALA A 1 106 ? 23.834 -3.143 -28.235 1.00 82.25 106 ALA A CA 1
ATOM 861 C C . ALA A 1 106 ? 22.438 -2.574 -28.537 1.00 82.25 106 ALA A C 1
ATOM 863 O O . ALA A 1 106 ? 21.644 -2.376 -27.619 1.00 82.25 106 ALA A O 1
ATOM 864 N N . ASN A 1 107 ? 22.097 -2.378 -29.816 1.00 80.06 107 ASN A N 1
ATOM 865 C CA . ASN A 1 107 ? 20.758 -1.940 -30.218 1.00 80.06 107 ASN A CA 1
ATOM 866 C C . ASN A 1 107 ? 19.677 -2.981 -29.909 1.00 80.06 107 ASN A C 1
ATOM 868 O O . ASN A 1 107 ? 18.578 -2.607 -29.509 1.00 80.06 107 ASN A O 1
ATOM 872 N N . PHE A 1 108 ? 19.972 -4.271 -30.054 1.00 82.50 108 PHE A N 1
ATOM 873 C CA . PHE A 1 108 ? 19.033 -5.331 -29.701 1.00 82.50 108 PHE A CA 1
ATOM 874 C C . PHE A 1 108 ? 18.725 -5.340 -28.196 1.00 82.50 108 PHE A C 1
ATOM 876 O O . PHE A 1 108 ? 17.561 -5.291 -27.802 1.00 82.50 108 PHE A O 1
ATOM 883 N N . MET A 1 109 ? 19.762 -5.282 -27.353 1.00 81.00 109 MET A N 1
ATOM 884 C CA . MET A 1 109 ? 19.611 -5.171 -25.896 1.00 81.00 109 MET A CA 1
ATOM 885 C C . MET A 1 109 ? 18.890 -3.884 -25.490 1.00 81.00 109 MET A C 1
ATOM 887 O O . MET A 1 109 ? 18.074 -3.894 -24.575 1.00 81.00 109 MET A O 1
ATOM 891 N N . LYS A 1 110 ? 19.137 -2.779 -26.200 1.00 76.00 110 LYS A N 1
ATOM 892 C CA . LYS A 1 110 ? 18.444 -1.505 -25.987 1.00 76.00 110 LYS A CA 1
ATOM 893 C C . LYS A 1 110 ? 16.926 -1.634 -26.153 1.00 76.00 110 LYS A C 1
ATOM 895 O O . LYS A 1 110 ? 16.181 -1.019 -25.397 1.00 76.00 110 LYS A O 1
ATOM 900 N N . VAL A 1 111 ? 16.481 -2.396 -27.151 1.00 78.69 111 VAL A N 1
ATOM 901 C CA . VAL A 1 111 ? 15.057 -2.643 -27.406 1.00 78.69 111 VAL A CA 1
ATOM 902 C C . VAL A 1 111 ? 14.502 -3.596 -26.350 1.00 78.69 111 VAL A C 1
ATOM 904 O O . VAL A 1 111 ? 13.554 -3.237 -25.663 1.00 78.69 111 VAL A O 1
ATOM 907 N N . LEU A 1 112 ? 15.127 -4.760 -26.142 1.00 79.00 112 LEU A N 1
ATOM 908 C CA . LEU A 1 112 ? 14.624 -5.773 -25.205 1.00 79.00 112 LEU A CA 1
ATOM 909 C C . LEU A 1 112 ? 14.587 -5.321 -23.745 1.00 79.00 112 LEU A C 1
ATOM 911 O O . LEU A 1 112 ? 13.701 -5.739 -23.008 1.00 79.00 112 LEU A O 1
ATOM 915 N N . CYS A 1 113 ? 15.540 -4.496 -23.322 1.00 74.69 113 CYS A N 1
ATOM 916 C CA . CYS A 1 113 ? 15.633 -4.009 -21.947 1.00 74.69 113 CYS A CA 1
ATOM 917 C C . CYS A 1 113 ? 14.991 -2.623 -21.772 1.00 74.69 113 CYS A C 1
ATOM 919 O O . CYS A 1 113 ? 15.119 -2.011 -20.710 1.00 74.69 113 CYS A O 1
ATOM 921 N N . GLY A 1 114 ? 14.328 -2.101 -22.809 1.00 72.81 114 GLY A N 1
ATOM 922 C CA . GLY A 1 114 ? 13.640 -0.821 -22.754 1.00 72.81 114 GLY A CA 1
ATOM 923 C C . GLY A 1 114 ? 12.367 -0.911 -21.919 1.00 72.81 114 GLY A C 1
ATOM 924 O O . GLY A 1 114 ? 11.433 -1.628 -22.269 1.00 72.81 114 GLY A O 1
ATOM 925 N N . GLN A 1 115 ? 12.304 -0.137 -20.833 1.00 67.94 115 GLN A N 1
ATOM 926 C CA . GLN A 1 115 ? 11.181 -0.159 -19.889 1.00 67.94 115 GLN A CA 1
ATOM 927 C C . GLN A 1 115 ? 9.823 0.136 -20.553 1.00 67.94 115 GLN A C 1
ATOM 929 O O . GLN A 1 115 ? 8.795 -0.407 -20.155 1.00 67.94 115 GLN A O 1
ATOM 934 N N . GLU A 1 116 ? 9.829 0.994 -21.574 1.00 68.94 116 GLU A N 1
ATOM 935 C CA . GLU A 1 116 ? 8.625 1.518 -22.227 1.00 68.94 116 GLU A CA 1
ATOM 936 C C . GLU A 1 116 ? 7.830 0.450 -22.988 1.00 68.94 116 GLU A C 1
ATOM 938 O O . GLU A 1 116 ? 6.609 0.542 -23.058 1.00 68.94 116 GLU A O 1
ATOM 943 N N . ILE A 1 117 ? 8.491 -0.584 -23.519 1.00 68.88 117 ILE A N 1
ATOM 944 C CA . ILE A 1 117 ? 7.814 -1.627 -24.310 1.00 68.88 117 ILE A CA 1
ATOM 945 C C . ILE A 1 117 ? 6.903 -2.464 -23.405 1.00 68.88 117 ILE A C 1
ATOM 947 O O . ILE A 1 117 ? 5.772 -2.775 -23.760 1.00 68.88 117 ILE A O 1
ATOM 951 N N . TYR A 1 118 ? 7.349 -2.737 -22.180 1.00 66.00 118 TYR A N 1
ATOM 952 C CA . TYR A 1 118 ? 6.579 -3.531 -21.225 1.00 66.00 118 TYR A CA 1
ATOM 953 C C . TYR A 1 118 ? 5.508 -2.735 -20.480 1.00 66.00 118 TYR A C 1
ATOM 955 O O . TYR A 1 118 ? 4.617 -3.339 -19.880 1.00 66.00 118 TYR A O 1
ATOM 963 N N . ARG A 1 119 ? 5.576 -1.395 -20.473 1.00 63.56 119 ARG A N 1
ATOM 964 C CA . ARG A 1 119 ? 4.511 -0.570 -19.880 1.00 63.56 119 ARG A CA 1
ATOM 965 C C . ARG A 1 119 ? 3.210 -0.676 -20.674 1.00 63.56 119 ARG A C 1
ATOM 967 O O . ARG A 1 119 ? 2.149 -0.614 -20.065 1.00 63.56 119 ARG A O 1
ATOM 974 N N . TRP A 1 120 ? 3.280 -0.864 -21.994 1.00 57.03 120 TRP A N 1
ATOM 975 C CA . TRP A 1 120 ? 2.101 -0.856 -22.871 1.00 57.03 120 TRP A CA 1
ATOM 976 C C . TRP A 1 120 ? 1.449 -2.223 -23.082 1.00 57.03 120 TRP A C 1
ATOM 978 O O . TRP A 1 120 ? 0.282 -2.265 -23.451 1.00 57.03 120 TRP A O 1
ATOM 988 N N . GLU A 1 121 ? 2.146 -3.322 -22.790 1.00 49.19 121 GLU A N 1
ATOM 989 C CA . GLU A 1 121 ? 1.579 -4.679 -22.887 1.00 49.19 121 GLU A CA 1
ATOM 990 C C . GLU A 1 121 ? 0.976 -5.206 -21.573 1.00 49.19 121 GLU A C 1
ATOM 992 O O . GLU A 1 121 ? 0.418 -6.296 -21.549 1.00 49.19 121 GLU A O 1
ATOM 997 N N . ALA A 1 122 ? 1.065 -4.454 -20.471 1.00 44.72 122 ALA A N 1
ATOM 998 C CA . ALA A 1 122 ? 0.521 -4.859 -19.169 1.00 44.72 122 ALA A CA 1
ATOM 999 C C . ALA A 1 122 ? -0.934 -4.391 -18.923 1.00 44.72 122 ALA A C 1
ATOM 1001 O O . ALA A 1 122 ? -1.327 -4.239 -17.765 1.00 44.72 122 ALA A O 1
ATOM 1002 N N . ILE A 1 123 ? -1.705 -4.130 -19.989 1.00 38.72 123 ILE A N 1
ATOM 1003 C CA . ILE A 1 123 ? -3.142 -3.791 -19.933 1.00 38.72 123 ILE A CA 1
ATOM 1004 C C . ILE A 1 123 ? -3.979 -5.052 -20.132 1.00 38.72 123 ILE A C 1
ATOM 1006 O O . ILE A 1 123 ? -3.734 -5.756 -21.136 1.00 38.72 123 ILE A O 1
#

Mean predicted aligned error: 11.24 Å

Secondary structure (DSSP, 8-state):
-EEE--TTS-EEEEEEE--TT-GGG-EEEEEEES-HHHHHHHHHHHHHHHHSS-HHHHHHH------TTS-----------GGGGSPPHHHHHHHHHT-SS-HHHHHHHHHHT-HHHHHHS--

Organism: NCBI:txid205694

InterPro domains:
  IPR008893 WGR domain [PF05406] (2-60)
  IPR008893 WGR domain [PS51977] (1-71)
  IPR036930 WGR domain superfamily [SSF142921] (1-76)
  IPR050800 ADP-ribosyltransferase diphtheria toxin-like [PTHR10459] (1-119)

Radius of gyration: 21.14 Å; Cα contacts (8 Å, |Δi|>4): 114; chains: 1; bounding box: 52×30×53 Å

pLDDT: mean 79.73, std 14.15, range [38.72, 94.69]

Nearest PDB structures (foldseek):
  2eoc-assembly1_A  TM=6.525E-01  e=1.864E-01  Homo sapiens
  7zw0-assembly1_LZ  TM=1.880E-01  e=5.252E+00  Saccharomyces cerevisiae W303

Solvent-accessible surface area (backbone atoms only — not comparable to full-atom values): 7610 Å² total; per-residue (Å²): 108,50,80,46,78,47,92,98,54,68,38,34,42,39,39,68,51,60,60,90,95,39,71,90,75,33,52,72,49,79,44,82,41,94,47,68,72,60,50,52,50,52,50,38,51,50,45,22,71,45,27,72,45,67,47,71,62,30,75,76,67,67,62,75,76,85,42,87,99,37,50,74,89,74,91,72,75,89,64,68,65,78,54,80,78,35,47,50,84,78,49,38,57,56,54,45,72,74,42,94,54,58,70,68,57,31,52,50,49,47,58,76,56,28,40,69,67,60,66,71,69,75,116

Sequence (123 aa):
MQLITVPEKTLNMYYKRGRIGDDARAEQRLEEWDNLNNALKEFSKQFEGLTGNEFEPWEREKKIQKKTQKFFPVDMDDGVEVRHGGLGLRQLGIAAAHCKLEPKVANFMKVLCGQEIYRWEAI